Protein AF-A0A7V2TSC0-F1 (afdb_monomer)

Structure (mmCIF, N/CA/C/O backbone):
data_AF-A0A7V2TSC0-F1
#
_entry.id   AF-A0A7V2TSC0-F1
#
loop_
_atom_site.group_PDB
_atom_site.id
_atom_site.type_symbol
_atom_site.label_atom_id
_atom_site.label_alt_id
_atom_site.label_comp_id
_atom_site.label_asym_id
_atom_site.label_entity_id
_atom_site.label_seq_id
_atom_site.pdbx_PDB_ins_code
_atom_site.Cartn_x
_atom_site.Cartn_y
_atom_site.Cartn_z
_atom_site.occupancy
_atom_site.B_iso_or_equiv
_atom_site.auth_seq_id
_atom_site.auth_comp_id
_atom_site.auth_asym_id
_atom_site.auth_atom_id
_atom_site.pdbx_PDB_model_num
ATOM 1 N N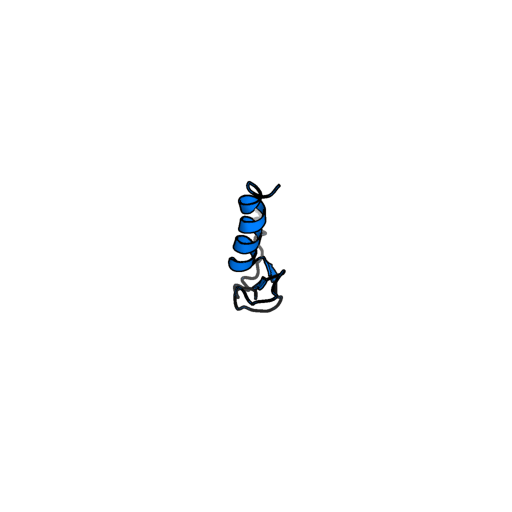 . MET A 1 1 ? -19.139 46.560 35.813 1.00 48.09 1 MET A N 1
ATOM 2 C CA . MET A 1 1 ? -19.006 45.094 35.947 1.00 48.09 1 MET A CA 1
ATOM 3 C C . MET A 1 1 ? -18.733 44.546 34.554 1.00 48.09 1 MET A C 1
ATOM 5 O O . MET A 1 1 ? -19.652 44.507 33.752 1.00 48.09 1 MET A O 1
ATOM 9 N N . ILE A 1 2 ? -17.472 44.275 34.211 1.00 57.28 2 ILE A N 1
ATOM 10 C CA . ILE A 1 2 ? -17.085 43.819 32.866 1.00 57.28 2 ILE A CA 1
ATOM 11 C C . ILE A 1 2 ? -16.944 42.295 32.872 1.00 57.28 2 ILE A C 1
ATOM 13 O O . ILE A 1 2 ? -16.102 41.733 33.567 1.00 57.28 2 ILE A O 1
ATOM 17 N N . GLN A 1 3 ? -17.856 41.644 32.153 1.00 48.53 3 GLN A N 1
ATOM 18 C CA . GLN A 1 3 ? -17.995 40.198 32.034 1.00 48.53 3 GLN A CA 1
ATOM 19 C C . GLN A 1 3 ? -16.804 39.629 31.249 1.00 48.53 3 GLN A C 1
ATOM 21 O O . GLN A 1 3 ? -16.583 39.982 30.092 1.00 48.53 3 GLN A O 1
ATOM 26 N N . THR A 1 4 ? -16.026 38.745 31.869 1.00 57.75 4 THR A N 1
ATOM 27 C CA . THR A 1 4 ? -14.911 38.050 31.223 1.00 57.75 4 THR A CA 1
ATOM 28 C C . THR A 1 4 ? -15.449 36.994 30.253 1.00 57.75 4 THR A C 1
ATOM 30 O O . THR A 1 4 ? -15.932 35.935 30.652 1.00 57.75 4 THR A O 1
ATOM 33 N N . MET A 1 5 ? -15.385 37.280 28.952 1.00 55.12 5 MET A N 1
ATOM 34 C CA . MET A 1 5 ? -15.694 36.298 27.912 1.00 55.12 5 MET A CA 1
ATOM 35 C C . MET A 1 5 ? -14.586 35.240 27.873 1.00 55.12 5 MET A C 1
ATOM 37 O O . MET A 1 5 ? -13.460 35.506 27.457 1.00 55.12 5 MET A O 1
ATOM 41 N N . ARG A 1 6 ? -14.902 34.023 28.325 1.00 62.97 6 ARG A N 1
ATOM 42 C CA . ARG A 1 6 ? -14.050 32.844 28.142 1.00 62.97 6 ARG A CA 1
ATOM 43 C C . ARG A 1 6 ? -14.163 32.392 26.687 1.00 62.97 6 ARG A C 1
ATOM 45 O O . ARG A 1 6 ? -15.160 31.790 26.302 1.00 62.97 6 ARG A O 1
ATOM 52 N N . LEU A 1 7 ? -13.146 32.707 25.891 1.00 58.78 7 LEU A N 1
ATOM 53 C CA . LEU A 1 7 ? -12.951 32.158 24.551 1.00 58.78 7 LEU A CA 1
ATOM 54 C C . LEU A 1 7 ? -12.706 30.651 24.678 1.00 58.78 7 LEU A C 1
ATOM 56 O O . LEU A 1 7 ? -11.655 30.206 25.134 1.00 58.78 7 LEU A O 1
ATOM 60 N N . ILE A 1 8 ? -13.717 29.868 24.325 1.00 59.34 8 ILE A N 1
ATOM 61 C CA . ILE A 1 8 ? -13.650 28.412 24.265 1.00 59.34 8 ILE A CA 1
ATOM 62 C C . ILE A 1 8 ? -13.014 28.081 22.912 1.00 59.34 8 ILE A C 1
ATOM 64 O O . ILE A 1 8 ? -13.673 28.174 21.881 1.00 59.34 8 ILE A O 1
ATOM 68 N N . SER A 1 9 ? -11.716 27.777 22.896 1.00 58.59 9 SER A N 1
ATOM 69 C CA . SER A 1 9 ? -11.008 27.358 21.682 1.00 58.59 9 SER A CA 1
ATOM 70 C C . SER A 1 9 ? -11.647 26.082 21.107 1.00 58.59 9 SER A C 1
ATOM 72 O O . SER A 1 9 ? -11.622 25.053 21.784 1.00 58.59 9 SER A O 1
ATOM 74 N N . PRO A 1 10 ? -12.179 26.085 19.869 1.00 57.00 10 PRO A N 1
ATOM 75 C CA . PRO A 1 10 ? -12.851 24.928 19.275 1.00 57.00 10 PRO A CA 1
ATOM 76 C C . PRO A 1 10 ? -11.893 23.867 18.706 1.00 57.00 10 PRO A C 1
ATOM 78 O O . PRO A 1 10 ? -12.326 23.021 17.931 1.00 57.00 10 PRO A O 1
ATOM 81 N N . LEU A 1 11 ? -10.612 23.833 19.099 1.00 59.00 11 LEU A N 1
ATOM 82 C CA . LEU A 1 11 ? -9.701 22.725 18.752 1.00 59.00 11 LEU A CA 1
ATOM 83 C C . LEU A 1 11 ? -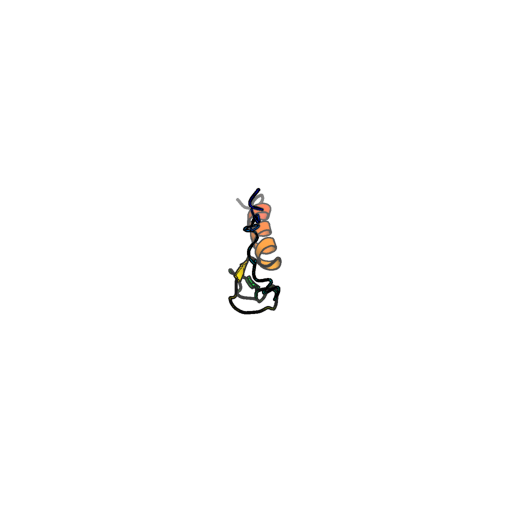9.978 21.488 19.623 1.00 59.00 11 LEU A C 1
ATOM 85 O O . LEU A 1 11 ? -9.101 20.908 20.263 1.00 59.00 11 LEU A O 1
ATOM 89 N N . ALA A 1 12 ? -11.249 21.108 19.673 1.00 55.53 12 ALA A N 1
ATOM 90 C CA . ALA A 1 12 ? -11.731 19.902 20.295 1.00 55.53 12 ALA A CA 1
ATOM 91 C C . ALA A 1 12 ? -11.191 18.685 19.528 1.00 55.53 12 ALA A C 1
ATOM 93 O O . ALA A 1 12 ? -11.637 18.373 18.431 1.00 55.53 12 ALA A O 1
ATOM 94 N N . ARG A 1 13 ? -10.236 18.007 20.172 1.00 61.53 13 ARG A N 1
ATOM 95 C CA . ARG A 1 13 ? -10.017 16.552 20.154 1.00 61.53 13 ARG A CA 1
ATOM 96 C C . ARG A 1 13 ? -10.033 15.902 18.767 1.00 61.53 13 ARG A C 1
ATOM 98 O O . ARG A 1 13 ? -11.005 15.256 18.391 1.00 61.53 13 ARG A O 1
ATOM 105 N N . ILE A 1 14 ? -8.893 15.937 18.081 1.00 64.75 14 ILE A N 1
ATOM 106 C CA . ILE A 1 14 ? -8.549 14.827 17.187 1.00 64.75 14 ILE A CA 1
ATOM 107 C C . ILE A 1 14 ? -8.265 13.642 18.121 1.00 64.75 14 ILE A C 1
ATOM 109 O O . ILE A 1 14 ? -7.350 13.759 18.943 1.00 64.75 14 ILE A O 1
ATOM 113 N N . PRO A 1 15 ? -9.040 12.544 18.097 1.00 57.16 15 PRO A N 1
ATOM 114 C CA . PRO A 1 15 ? -8.632 11.345 18.806 1.00 57.16 15 PRO A CA 1
ATOM 115 C C . PRO A 1 15 ? -7.305 10.888 18.191 1.00 57.16 15 PRO A C 1
ATOM 117 O O . PRO A 1 15 ? -7.269 10.442 17.046 1.00 57.16 15 PRO A O 1
ATOM 120 N N . LEU A 1 16 ? -6.208 11.040 18.942 1.00 60.50 16 LEU A N 1
ATOM 121 C CA . LEU A 1 16 ? -4.957 10.320 18.709 1.00 60.50 16 LEU A CA 1
ATOM 122 C C . LEU A 1 16 ? -5.206 8.843 19.038 1.00 60.50 16 LEU A C 1
ATOM 124 O O . LEU A 1 16 ? -4.635 8.288 19.973 1.00 60.50 16 LEU A O 1
ATOM 128 N N . ASP A 1 17 ? -6.063 8.191 18.260 1.00 60.44 17 ASP A N 1
ATOM 129 C CA . ASP A 1 17 ? -5.927 6.757 18.058 1.00 60.44 17 ASP A CA 1
ATOM 130 C C . ASP A 1 17 ? -4.746 6.5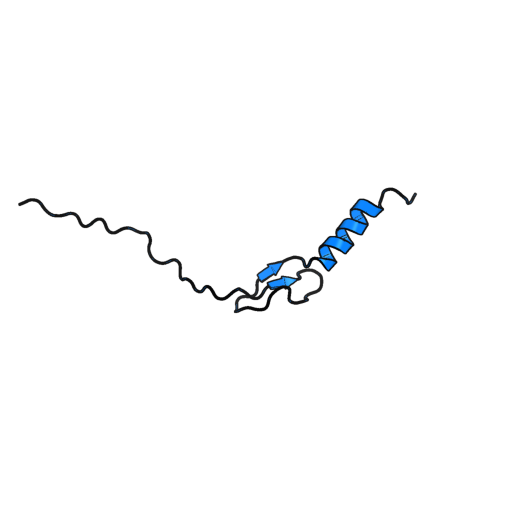84 17.091 1.00 60.44 17 ASP A C 1
ATOM 132 O O . ASP A 1 17 ? -4.889 6.306 15.906 1.00 60.44 17 ASP A O 1
ATOM 136 N N . SER A 1 18 ? -3.543 6.905 17.581 1.00 62.56 18 SER A N 1
ATOM 137 C CA . SER A 1 18 ? -2.286 6.886 16.821 1.00 62.56 18 SER A CA 1
ATOM 138 C C . SER A 1 18 ? -1.774 5.460 16.606 1.00 62.56 18 SER A C 1
ATOM 140 O O . SER A 1 18 ? -0.574 5.252 16.416 1.00 62.56 18 SER A O 1
ATOM 142 N N . ALA A 1 19 ? -2.654 4.461 16.674 1.00 70.38 19 ALA A N 1
ATOM 143 C CA . ALA A 1 19 ? -2.312 3.128 16.235 1.00 70.38 19 ALA A CA 1
ATOM 144 C C . ALA A 1 19 ? -2.170 3.182 14.704 1.00 70.38 19 ALA A C 1
ATOM 146 O O . ALA A 1 19 ? -3.093 3.637 14.023 1.00 70.38 19 ALA A O 1
ATOM 147 N N . PRO A 1 20 ? -1.028 2.762 14.128 1.00 79.75 20 PRO A N 1
ATOM 148 C CA . PRO A 1 20 ? -0.919 2.676 12.679 1.00 79.75 20 PRO A CA 1
ATOM 149 C C . PRO A 1 20 ? -2.051 1.782 12.169 1.00 79.75 20 PRO A C 1
ATOM 151 O O . PRO A 1 20 ? -2.289 0.706 12.717 1.00 79.75 20 PRO A O 1
ATOM 154 N N . LEU A 1 21 ? -2.784 2.233 11.151 1.00 88.88 21 LEU A N 1
ATOM 155 C CA . LEU A 1 21 ? -3.824 1.415 10.531 1.00 88.88 21 LEU A CA 1
ATOM 156 C C . LEU A 1 21 ? -3.167 0.283 9.747 1.00 88.88 21 LEU A C 1
ATOM 158 O O . LEU A 1 21 ? -2.166 0.498 9.055 1.00 88.88 21 LEU A O 1
ATOM 162 N N . LYS A 1 22 ? -3.754 -0.917 9.801 1.00 94.06 22 LYS A N 1
ATOM 163 C CA . LYS A 1 22 ? -3.304 -2.023 8.953 1.00 94.06 22 LYS A CA 1
ATOM 164 C C . LYS A 1 22 ? -3.403 -1.593 7.492 1.00 94.06 22 LYS A C 1
ATOM 166 O O . LYS A 1 22 ? -4.453 -1.114 7.065 1.00 94.06 22 LYS A O 1
ATOM 171 N N . LYS A 1 23 ? -2.339 -1.768 6.708 1.00 95.94 23 LYS A N 1
ATOM 172 C CA . LYS A 1 23 ? -2.311 -1.392 5.287 1.00 95.94 23 LYS A CA 1
ATOM 173 C C . LYS A 1 23 ? -2.111 -2.623 4.420 1.00 95.94 23 LYS A C 1
ATOM 175 O O . LYS A 1 23 ? -1.119 -3.327 4.578 1.00 95.94 23 LYS A O 1
ATOM 180 N N . ILE A 1 24 ? -3.027 -2.872 3.492 1.00 96.94 24 ILE A N 1
ATOM 181 C CA . ILE A 1 24 ? -3.042 -4.057 2.624 1.00 96.94 24 ILE A CA 1
ATOM 182 C C . ILE A 1 24 ? -2.875 -3.625 1.164 1.00 96.94 24 ILE A C 1
ATOM 184 O O . ILE A 1 24 ? -3.401 -2.595 0.741 1.00 96.94 24 ILE A O 1
ATOM 188 N N . CYS A 1 25 ? -2.122 -4.397 0.382 1.00 97.50 25 CYS A N 1
ATOM 189 C CA . CYS A 1 25 ? -1.975 -4.153 -1.046 1.00 97.50 25 CYS A CA 1
ATOM 190 C C . CYS A 1 25 ? -3.290 -4.430 -1.788 1.00 97.50 25 CYS A C 1
ATOM 192 O O . CYS A 1 25 ? -3.792 -5.547 -1.729 1.00 97.50 25 CYS A O 1
ATOM 194 N N . ALA A 1 26 ? -3.808 -3.465 -2.546 1.00 97.31 26 ALA A N 1
ATOM 195 C CA . ALA A 1 26 ? -5.043 -3.629 -3.315 1.00 97.31 26 ALA A CA 1
ATOM 196 C C . ALA A 1 26 ? -4.902 -4.577 -4.520 1.00 97.31 26 ALA A C 1
ATOM 198 O O . ALA A 1 26 ? -5.906 -4.996 -5.079 1.00 97.31 26 ALA A O 1
ATOM 199 N N . TRP A 1 27 ? -3.676 -4.895 -4.950 1.00 97.31 27 TRP A N 1
ATOM 200 C CA . TRP A 1 27 ? -3.444 -5.754 -6.121 1.00 97.31 27 TRP A CA 1
ATOM 201 C 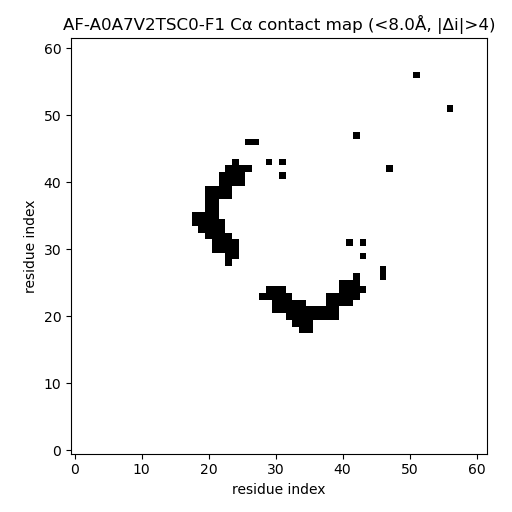C . TRP A 1 27 ? -3.070 -7.185 -5.750 1.00 97.31 27 TRP A C 1
ATOM 203 O O . TRP A 1 27 ? -3.585 -8.129 -6.339 1.00 97.31 27 TRP A O 1
ATOM 213 N N . CYS A 1 28 ? -2.167 -7.367 -4.783 1.00 97.25 28 CYS A N 1
ATOM 2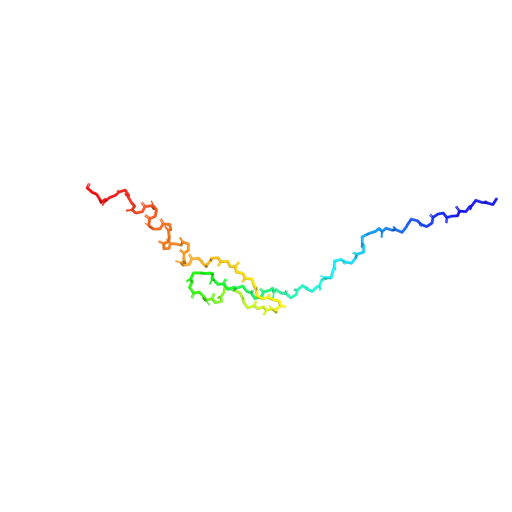14 C CA . CYS A 1 28 ? -1.693 -8.698 -4.386 1.00 97.25 28 CYS A CA 1
ATOM 215 C C . CYS A 1 28 ? -2.151 -9.134 -2.989 1.00 97.25 28 CYS A C 1
ATOM 217 O O . CYS A 1 28 ? -1.748 -10.202 -2.538 1.00 97.25 28 CYS A O 1
ATOM 219 N N . HIS A 1 29 ? -2.938 -8.308 -2.289 1.00 96.50 29 HIS A N 1
ATOM 220 C CA . HIS A 1 29 ? -3.483 -8.566 -0.948 1.00 96.50 29 HIS A CA 1
ATOM 221 C C . HIS A 1 29 ? -2.448 -8.848 0.156 1.00 96.50 29 HIS A C 1
ATOM 223 O O . HIS A 1 29 ? -2.811 -9.205 1.274 1.00 96.50 29 HIS A O 1
ATOM 229 N N . LYS A 1 30 ? -1.152 -8.636 -0.113 1.00 96.69 30 LYS A N 1
ATOM 230 C CA . LYS A 1 30 ? -0.095 -8.708 0.905 1.00 96.69 30 LYS A CA 1
ATOM 231 C C . LYS A 1 30 ? -0.213 -7.544 1.884 1.00 96.69 30 LYS A C 1
ATOM 233 O O . LYS A 1 30 ? -0.511 -6.419 1.476 1.00 96.69 30 LYS A O 1
ATOM 238 N N . VAL A 1 31 ? 0.071 -7.798 3.159 1.00 96.12 31 VAL A N 1
ATOM 239 C CA . VAL A 1 31 ? 0.152 -6.729 4.158 1.00 96.12 31 VAL A CA 1
ATOM 240 C C . VAL A 1 31 ? 1.398 -5.883 3.889 1.00 96.12 31 VAL A C 1
ATOM 242 O O . VAL A 1 31 ? 2.500 -6.406 3.757 1.00 96.12 31 VAL A O 1
ATOM 245 N N . ILE A 1 32 ? 1.193 -4.575 3.749 1.00 96.06 32 ILE A N 1
ATOM 246 C CA . ILE A 1 32 ? 2.238 -3.561 3.570 1.00 96.06 32 ILE A CA 1
ATOM 247 C C . ILE A 1 32 ? 2.728 -3.076 4.938 1.00 96.06 32 ILE A C 1
ATOM 249 O O . ILE A 1 32 ? 3.923 -2.893 5.133 1.00 96.06 32 ILE A O 1
ATOM 253 N 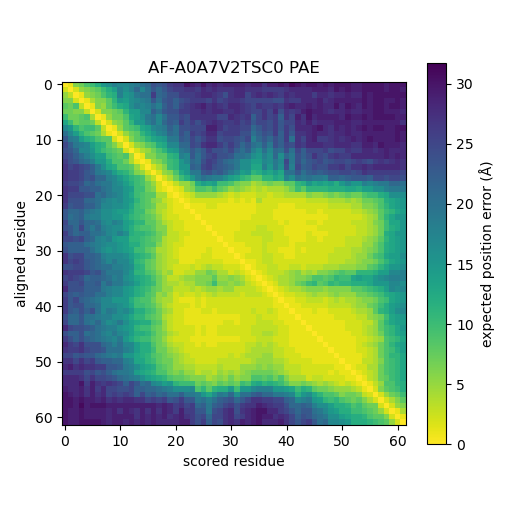N . SER A 1 33 ? 1.800 -2.867 5.875 1.00 93.94 33 SER A N 1
ATOM 254 C CA . SER A 1 33 ? 2.094 -2.519 7.266 1.00 93.94 33 SER A CA 1
ATOM 255 C C . SER A 1 33 ? 1.086 -3.197 8.178 1.00 93.94 33 SER A C 1
ATOM 257 O O . SER A 1 33 ? -0.122 -3.146 7.919 1.00 93.94 33 SER A O 1
ATOM 259 N N . GLU A 1 34 ? 1.585 -3.800 9.251 1.00 93.69 34 GLU A N 1
ATOM 260 C CA . GLU A 1 34 ? 0.754 -4.248 10.365 1.00 93.69 34 GLU A CA 1
ATOM 261 C C . GLU A 1 34 ? 0.159 -3.032 11.089 1.00 93.69 34 GLU A C 1
ATOM 263 O O . GLU A 1 34 ? 0.688 -1.919 11.003 1.00 93.69 34 GLU A O 1
ATOM 268 N N . GLY A 1 35 ? -0.975 -3.235 11.756 1.00 90.06 35 GLY A N 1
ATOM 269 C CA . GLY A 1 35 ? -1.711 -2.152 12.388 1.00 90.06 35 GLY A CA 1
ATOM 270 C C . GLY A 1 35 ? -3.095 -2.552 12.892 1.00 90.06 35 GLY A C 1
ATOM 271 O O . GLY A 1 35 ? -3.495 -3.714 12.799 1.00 90.06 35 GLY A O 1
ATOM 272 N N . GLY A 1 36 ? -3.817 -1.571 13.428 1.00 85.75 36 GLY A N 1
ATOM 273 C CA . GLY A 1 36 ? -5.173 -1.725 13.948 1.00 85.75 36 GLY A CA 1
ATOM 274 C C . GLY A 1 36 ? -6.248 -1.784 12.859 1.00 85.75 36 GLY A C 1
ATOM 275 O O . GLY A 1 36 ? -5.978 -1.632 11.664 1.00 85.75 36 GLY A O 1
ATOM 276 N N . SER A 1 37 ? -7.489 -2.005 13.288 1.00 84.44 37 SER A N 1
ATOM 277 C CA . SER A 1 37 ? -8.691 -1.884 12.461 1.00 84.44 37 SER A CA 1
ATOM 278 C C . SER A 1 37 ? -9.268 -0.464 12.558 1.00 84.44 37 SER A C 1
ATOM 280 O O . SER A 1 37 ? -9.323 0.062 13.667 1.00 84.44 37 SER A O 1
ATOM 282 N N . PRO A 1 38 ? -9.776 0.133 11.466 1.00 87.31 38 PRO A N 1
ATOM 283 C CA . PRO A 1 38 ? -10.007 -0.474 10.154 1.00 87.31 38 PRO A CA 1
ATOM 284 C C . PRO A 1 38 ? -8.735 -0.625 9.306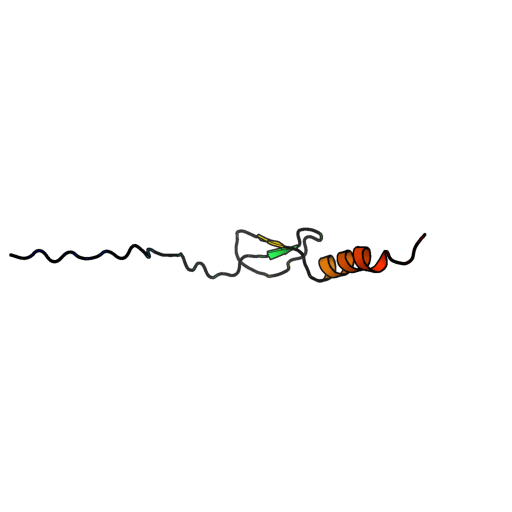 1.00 87.31 38 PRO A C 1
ATOM 286 O O . PRO A 1 38 ? -7.787 0.145 9.426 1.00 87.31 38 PRO A O 1
ATOM 289 N N . ALA A 1 39 ? -8.737 -1.617 8.410 1.00 90.94 39 ALA A N 1
ATOM 290 C CA . ALA A 1 39 ? -7.675 -1.760 7.421 1.00 90.94 39 ALA A CA 1
ATOM 291 C C . ALA A 1 39 ? -7.856 -0.754 6.272 1.00 90.94 39 ALA A C 1
ATOM 293 O O . ALA A 1 39 ? -8.971 -0.468 5.837 1.00 90.94 39 ALA A O 1
ATOM 294 N N . THR A 1 40 ? -6.740 -0.258 5.750 1.00 94.19 40 THR A N 1
ATOM 295 C CA . THR A 1 40 ? -6.661 0.630 4.587 1.00 94.19 40 THR A CA 1
ATOM 296 C C . THR A 1 40 ? -5.979 -0.074 3.418 1.00 94.19 40 THR A C 1
ATOM 298 O O . THR A 1 40 ? -5.227 -1.036 3.600 1.00 94.19 40 THR A O 1
ATOM 301 N N . HIS A 1 41 ? -6.224 0.415 2.203 1.00 95.81 41 HIS A N 1
ATOM 302 C CA . HIS A 1 41 ? -5.634 -0.131 0.983 1.00 95.81 41 HIS A CA 1
ATOM 303 C C . HIS A 1 41 ? -4.544 0.796 0.420 1.00 95.81 41 HIS A C 1
ATOM 305 O O . HIS A 1 41 ? -4.634 2.018 0.511 1.00 95.81 41 HIS A O 1
ATOM 311 N N . GLY A 1 42 ? -3.505 0.214 -0.179 1.00 94.81 42 GLY A N 1
ATOM 312 C CA . GLY A 1 42 ? -2.485 0.912 -0.975 1.00 94.81 42 GLY A CA 1
ATOM 313 C C . GLY A 1 42 ? -1.850 -0.031 -1.997 1.00 94.81 42 GLY A C 1
ATOM 314 O O . GLY A 1 42 ? -2.278 -1.173 -2.097 1.00 94.81 42 GLY A O 1
ATOM 315 N N . ILE A 1 43 ? -0.836 0.396 -2.752 1.00 96.81 43 ILE A N 1
ATOM 316 C CA . ILE A 1 43 ? -0.090 -0.488 -3.670 1.00 96.81 43 ILE A CA 1
ATOM 317 C C . ILE A 1 43 ? 1.296 -0.760 -3.080 1.00 96.81 43 ILE A C 1
ATOM 319 O O . ILE A 1 43 ? 1.954 0.166 -2.608 1.00 96.81 43 ILE A O 1
ATOM 323 N N . CYS A 1 44 ? 1.722 -2.026 -3.043 1.00 97.06 44 CYS A N 1
ATOM 324 C CA . CYS A 1 44 ? 3.043 -2.383 -2.522 1.00 97.06 44 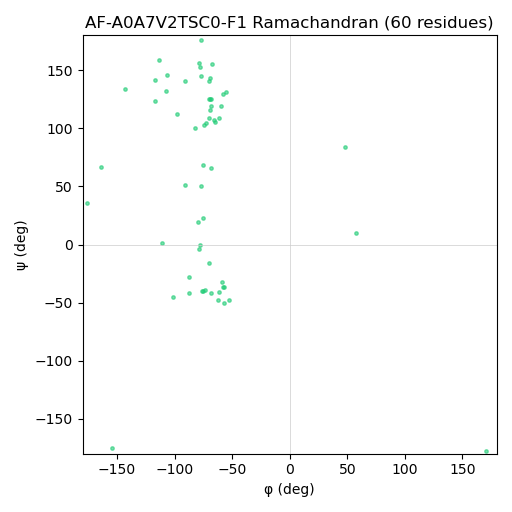CYS A CA 1
ATOM 325 C C . CYS A 1 44 ? 4.154 -2.108 -3.555 1.00 97.06 44 CYS A C 1
ATOM 327 O O . CYS A 1 44 ? 3.867 -2.139 -4.754 1.00 97.06 44 CYS A O 1
ATOM 329 N N . PRO A 1 45 ? 5.416 -1.904 -3.125 1.00 95.12 45 PRO A N 1
ATOM 330 C CA . PRO A 1 45 ? 6.530 -1.595 -4.027 1.00 95.12 45 PRO A CA 1
ATOM 331 C C . PRO A 1 45 ? 6.672 -2.593 -5.181 1.00 95.12 45 PRO A C 1
ATOM 333 O O . PRO A 1 45 ? 6.629 -2.182 -6.330 1.00 95.12 45 PRO A O 1
ATOM 336 N N . ALA A 1 46 ? 6.635 -3.899 -4.893 1.00 95.69 46 ALA A N 1
ATOM 337 C CA . ALA A 1 46 ? 6.737 -4.943 -5.918 1.00 95.69 46 ALA A CA 1
ATOM 338 C C . ALA A 1 46 ? 5.635 -4.872 -6.993 1.00 95.69 46 ALA A C 1
ATOM 340 O O . ALA A 1 46 ? 5.835 -5.253 -8.142 1.00 95.69 46 ALA A O 1
ATOM 341 N N . CYS A 1 47 ? 4.438 -4.417 -6.615 1.00 96.38 47 CYS A N 1
ATOM 342 C CA . CYS A 1 47 ? 3.347 -4.202 -7.559 1.00 96.38 47 CYS A CA 1
ATOM 343 C C . CYS A 1 47 ? 3.573 -2.939 -8.398 1.00 96.38 47 CYS A C 1
ATOM 345 O O . CYS A 1 47 ? 3.324 -2.977 -9.598 1.00 96.38 47 CYS A O 1
ATOM 347 N N . VAL A 1 48 ? 4.076 -1.858 -7.790 1.00 95.12 48 VAL A N 1
ATOM 348 C CA . VAL A 1 48 ? 4.464 -0.639 -8.515 1.00 95.12 48 VAL A CA 1
ATOM 349 C C . VAL A 1 48 ? 5.584 -0.938 -9.506 1.00 95.12 48 VAL A C 1
ATOM 351 O O . VAL A 1 48 ? 5.453 -0.574 -10.664 1.00 95.12 48 VAL A O 1
ATOM 354 N N . GLU A 1 49 ? 6.640 -1.635 -9.090 1.00 94.31 49 GLU A N 1
ATOM 355 C CA . GLU A 1 49 ? 7.777 -2.003 -9.943 1.00 94.31 49 GLU A CA 1
ATOM 356 C C . GLU A 1 49 ? 7.317 -2.805 -11.162 1.00 94.31 49 GLU A C 1
ATOM 358 O O . GLU A 1 49 ? 7.568 -2.388 -12.289 1.00 94.31 49 GLU A O 1
ATOM 363 N N . LYS A 1 50 ? 6.515 -3.857 -10.949 1.00 92.62 50 LYS A N 1
ATOM 364 C CA . LYS A 1 50 ? 5.945 -4.667 -12.036 1.00 92.62 50 LYS A CA 1
ATOM 365 C C . LYS A 1 50 ? 5.122 -3.848 -13.029 1.00 92.62 50 LYS A C 1
ATOM 367 O O . LYS A 1 50 ? 5.090 -4.153 -14.220 1.00 92.62 50 LYS A O 1
ATOM 372 N N . GLU A 1 51 ? 4.396 -2.849 -12.542 1.00 91.50 51 GLU A N 1
ATOM 373 C CA . GLU A 1 51 ? 3.600 -1.978 -13.399 1.00 91.50 51 GLU A CA 1
ATOM 374 C C . GLU A 1 51 ? 4.474 -0.959 -14.137 1.00 91.50 51 GLU A C 1
ATOM 376 O O . GLU A 1 51 ? 4.290 -0.742 -15.332 1.00 91.50 51 GLU A O 1
ATOM 381 N N . MET A 1 52 ? 5.484 -0.400 -13.472 1.00 89.31 52 MET A N 1
ATOM 382 C CA . MET A 1 52 ? 6.470 0.479 -14.100 1.00 89.31 52 MET A CA 1
ATOM 383 C C . MET A 1 52 ? 7.256 -0.251 -15.192 1.00 89.31 52 MET A C 1
ATOM 385 O O . MET A 1 52 ? 7.450 0.315 -16.262 1.00 89.31 52 MET A O 1
ATOM 389 N N . GLU A 1 53 ? 7.642 -1.513 -14.984 1.00 87.44 53 GLU A N 1
ATOM 390 C CA . GLU A 1 53 ? 8.271 -2.356 -16.010 1.00 87.44 53 GLU A CA 1
ATOM 391 C C . GLU A 1 53 ? 7.383 -2.515 -17.250 1.00 87.44 53 GLU A C 1
ATOM 393 O O . GLU A 1 53 ? 7.886 -2.500 -18.369 1.00 87.44 53 GLU A O 1
ATOM 398 N N . ARG A 1 54 ? 6.058 -2.611 -17.086 1.00 82.75 54 ARG A N 1
ATOM 399 C CA . ARG A 1 54 ? 5.127 -2.674 -18.225 1.00 82.75 54 ARG A CA 1
ATOM 400 C C . ARG A 1 54 ? 5.062 -1.361 -18.994 1.00 82.75 54 ARG A C 1
ATOM 402 O O . ARG A 1 54 ? 5.041 -1.389 -20.220 1.00 82.75 54 ARG A O 1
ATOM 409 N N . TYR A 1 55 ? 5.030 -0.228 -18.294 1.00 78.94 55 TYR A N 1
ATOM 410 C CA . TYR A 1 55 ? 4.968 1.086 -18.939 1.00 78.94 55 TYR A CA 1
ATOM 411 C C . TYR A 1 55 ? 6.302 1.495 -19.577 1.00 78.94 55 TYR A C 1
ATOM 413 O O . TYR A 1 55 ? 6.309 2.059 -20.667 1.00 78.94 55 TYR A O 1
ATOM 421 N N . LEU A 1 56 ? 7.430 1.203 -18.926 1.00 71.62 56 LEU A N 1
ATOM 422 C CA . LEU A 1 56 ? 8.769 1.581 -19.390 1.00 71.62 56 LEU A CA 1
ATOM 423 C C . LEU A 1 56 ? 9.383 0.548 -20.345 1.00 71.62 56 LEU A C 1
ATOM 425 O O . LEU A 1 56 ? 10.166 0.912 -21.216 1.00 71.62 56 LEU A O 1
ATOM 429 N N . GLY A 1 57 ? 9.006 -0.726 -20.231 1.00 61.09 57 GLY A N 1
ATOM 430 C CA . GLY A 1 57 ? 9.431 -1.805 -21.129 1.00 61.09 57 GLY A CA 1
ATOM 431 C C . GLY A 1 57 ? 8.693 -1.840 -22.473 1.00 61.09 57 GLY A C 1
ATOM 432 O O . GLY A 1 57 ? 8.985 -2.695 -23.303 1.00 61.09 57 GLY A O 1
ATOM 433 N N . GLY A 1 58 ? 7.750 -0.920 -22.708 1.00 56.03 58 GLY A N 1
ATOM 434 C CA . GLY A 1 58 ? 6.952 -0.833 -23.937 1.00 56.03 58 GLY A CA 1
ATOM 435 C C . GLY A 1 58 ? 7.650 -0.198 -25.150 1.00 56.03 58 GLY A C 1
ATOM 436 O O . GLY A 1 58 ? 7.073 -0.184 -26.233 1.00 56.03 58 GLY A O 1
ATOM 437 N N . ILE A 1 59 ? 8.884 0.303 -25.022 1.00 58.12 59 ILE A N 1
ATOM 438 C CA . ILE A 1 59 ? 9.689 0.832 -26.145 1.00 58.12 59 ILE A CA 1
ATOM 439 C C . ILE 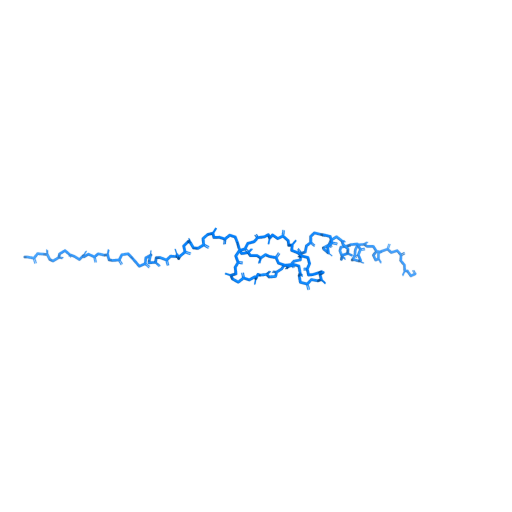A 1 59 ? 10.573 -0.254 -26.783 1.00 58.12 59 ILE A C 1
ATOM 441 O O . ILE A 1 59 ? 11.782 -0.084 -26.921 1.00 58.12 59 ILE A O 1
ATOM 445 N N . GLY A 1 60 ? 9.999 -1.403 -27.146 1.00 57.00 60 GLY A N 1
ATOM 446 C CA . GLY A 1 60 ? 10.804 -2.488 -27.720 1.00 57.00 60 GLY A CA 1
ATOM 447 C C . GLY A 1 60 ? 10.052 -3.726 -28.191 1.00 57.00 60 GLY A C 1
ATOM 448 O O . GLY A 1 60 ? 10.569 -4.827 -28.031 1.00 57.00 60 GLY A O 1
ATOM 449 N N . GLY A 1 61 ? 8.848 -3.588 -28.749 1.00 56.97 61 GLY A N 1
ATOM 450 C CA . GLY A 1 61 ? 8.107 -4.762 -29.212 1.00 56.97 61 GLY A CA 1
ATOM 451 C C . GLY A 1 61 ? 6.956 -4.471 -30.163 1.00 56.97 61 GLY A C 1
ATOM 452 O O . GLY A 1 61 ? 5.809 -4.718 -29.801 1.00 56.97 61 GLY A O 1
ATOM 453 N N . HIS A 1 62 ? 7.264 -3.982 -31.366 1.00 48.72 62 HIS A N 1
ATOM 454 C CA . HIS A 1 62 ? 6.519 -4.313 -32.584 1.00 48.72 62 HIS A CA 1
ATOM 455 C C . HIS A 1 62 ? 7.405 -4.123 -33.815 1.00 48.72 62 HIS A C 1
ATOM 457 O O . HIS A 1 62 ? 8.102 -3.084 -33.868 1.00 48.72 62 HIS A O 1
#

Foldseek 3Di:
DDDDDDDDPPPPDPDCPVWDAFEAEPPPRHTPDDTDPPYYYDHHPVRVVVVVCVVVVPPDDD

Sequence (62 aa):
MIQTMRLISPLARIPLDSAPLKKICAWCHKVISEGGSPATHGICPACVEKEMERYLGGIGGH

Solvent-accessible surface area (backbone atoms only — not comparable to full-atom values): 4152 Å² total; per-residue (Å²): 138,86,83,83,80,79,84,76,76,83,83,71,71,79,80,78,71,76,62,53,52,16,27,29,17,73,82,77,66,46,76,72,38,81,53,44,85,70,72,45,76,46,80,43,68,73,58,51,51,59,50,49,49,56,67,67,61,61,85,74,82,132

pLDDT: mean 78.37, std 17.55, range [48.09, 97.5]

Mean predicted aligned error: 13.3 Å

Radius of gyration: 23.64 Å; Cα contacts (8 Å, |Δi|>4): 60; chains: 1; bounding box: 30×54×68 Å

Secondary structure (DSSP, 8-state):
------------------SPEEEEETTT--EEE--EEEEEEE--HHHHHHHHHHHHTTSS--

Nearest PDB structures (foldseek):
  6oj2-assembly2_Y4  TM=4.376E-01  e=4.114E+00  Thermus thermophilus HB8
  4v9a-assembly1_B4  TM=2.949E-01  e=5.049E+00  Thermus thermophilus HB8
  9e8k-assembly1_Z  TM=3.075E-01  e=7.606E+00  Homo sapiens
  7u6b-assembly1_B  TM=2.454E-01  e=9.996E+00  Danio rerio